Protein AF-A0A358D897-F1 (afdb_monomer)

Solvent-accessible surface area (backbone atoms only — not comparable to full-atom values): 4337 Å² total; per-residue (Å²): 128,83,85,65,68,48,78,44,79,50,56,65,86,43,45,65,60,53,45,50,51,53,41,51,64,75,35,70,54,90,95,51,81,74,55,63,71,60,43,54,68,33,72,93,53,19,66,81,48,64,76,56,70,46,96,88,65,80,54,70,42,70,25,42,91,86,67,90

Nearest PDB structures (foldseek):
  3dsb-assembly1_B  TM=6.269E-01  e=2.234E+00  Clostridioides difficile 630
  2q0y-assembly1_A-2  TM=5.541E-01  e=5.495E+00  Cupriavidus pinatubonensis JMP134
  3mgd-assembly2_B  TM=5.241E-01  e=8.325E+00  Clostridium acetobutylicum

Structure (mmCIF, N/CA/C/O backbone):
data_AF-A0A358D897-F1
#
_entry.id   AF-A0A358D897-F1
#
loop_
_atom_site.group_PDB
_atom_site.id
_atom_site.type_symbol
_atom_site.label_atom_id
_atom_site.label_alt_id
_atom_site.label_comp_id
_atom_site.label_asym_id
_atom_site.label_entity_id
_atom_site.label_seq_id
_atom_site.pdbx_PDB_ins_code
_atom_site.Cartn_x
_atom_site.Cartn_y
_atom_site.Cartn_z
_atom_site.occupancy
_atom_site.B_iso_or_equiv
_atom_site.auth_seq_id
_atom_site.auth_comp_id
_atom_site.auth_asym_id
_atom_site.auth_atom_id
_atom_site.pdbx_PDB_model_num
ATOM 1 N N . MET A 1 1 ? -5.618 27.723 -0.639 1.00 58.44 1 MET A N 1
ATOM 2 C CA . MET A 1 1 ? -5.437 27.118 0.699 1.00 58.44 1 MET A CA 1
ATOM 3 C C . MET A 1 1 ? -4.879 25.720 0.498 1.00 58.44 1 MET A C 1
ATOM 5 O O . MET A 1 1 ? -5.250 25.125 -0.508 1.00 58.44 1 MET A O 1
ATOM 9 N N . PRO A 1 2 ? -3.967 25.222 1.349 1.00 68.56 2 PRO A N 1
ATOM 10 C CA . PRO A 1 2 ? -3.524 23.834 1.249 1.00 68.56 2 PRO A CA 1
ATOM 11 C C . PRO A 1 2 ? -4.728 22.899 1.414 1.00 68.56 2 PRO A C 1
ATOM 13 O O . PRO A 1 2 ? -5.639 23.200 2.190 1.00 68.56 2 PRO A O 1
ATOM 16 N N . ALA A 1 3 ? -4.749 21.799 0.663 1.00 76.94 3 ALA A N 1
ATOM 17 C CA . ALA A 1 3 ? -5.767 20.770 0.835 1.00 76.94 3 ALA A CA 1
ATOM 18 C C . ALA A 1 3 ? -5.714 20.231 2.275 1.00 76.94 3 ALA A C 1
ATOM 20 O O . ALA A 1 3 ? -4.635 20.042 2.839 1.00 76.94 3 ALA A O 1
ATOM 21 N N . THR A 1 4 ? -6.884 20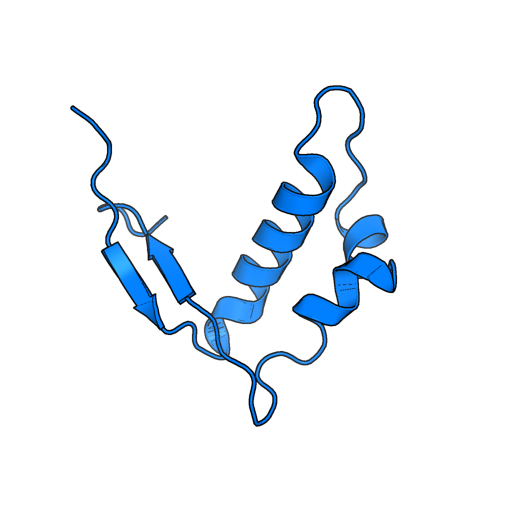.053 2.889 1.00 88.44 4 THR A N 1
ATOM 22 C CA . THR A 1 4 ? -7.001 19.480 4.235 1.00 88.44 4 THR A CA 1
ATOM 23 C C . THR A 1 4 ? -7.259 17.994 4.098 1.00 88.44 4 THR A C 1
ATOM 25 O O . THR A 1 4 ? -8.282 17.616 3.549 1.00 88.44 4 THR A O 1
ATOM 28 N N . PHE A 1 5 ? -6.357 17.168 4.615 1.00 92.94 5 PHE A N 1
ATOM 29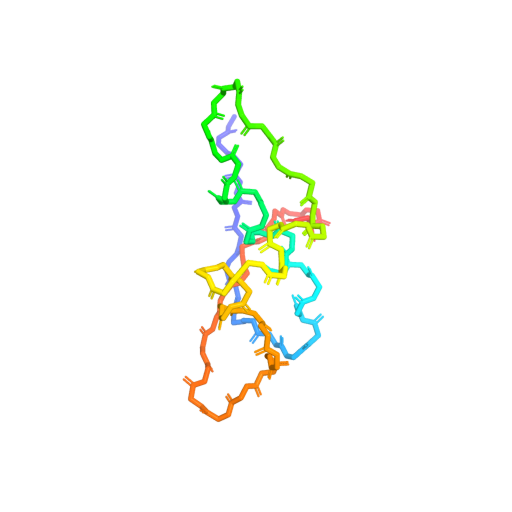 C CA . PHE A 1 5 ? -6.511 15.716 4.607 1.00 92.94 5 PHE A CA 1
ATOM 30 C C . PHE A 1 5 ? -6.813 15.202 6.013 1.00 92.94 5 PHE A C 1
ATOM 32 O O . PHE A 1 5 ? -6.304 15.737 7.004 1.00 92.94 5 PHE A O 1
ATOM 39 N N . SER A 1 6 ? -7.616 14.146 6.097 1.00 94.31 6 SER A N 1
ATOM 40 C CA . SER A 1 6 ? -7.829 13.368 7.317 1.00 94.31 6 SER A CA 1
ATOM 41 C C . SER A 1 6 ? -7.112 12.027 7.203 1.00 94.31 6 SER A C 1
ATOM 43 O O . SER A 1 6 ? -7.023 11.473 6.113 1.00 94.31 6 SER A O 1
ATOM 45 N N . ILE A 1 7 ? -6.575 11.508 8.308 1.00 95.94 7 ILE A N 1
ATOM 46 C CA . ILE A 1 7 ? -5.878 10.217 8.328 1.00 95.94 7 ILE A CA 1
ATOM 47 C C . ILE A 1 7 ? -6.681 9.241 9.180 1.00 95.94 7 ILE A C 1
ATOM 49 O O . ILE A 1 7 ? -7.046 9.559 10.314 1.00 95.94 7 ILE A O 1
ATOM 53 N N . ARG A 1 8 ? -6.901 8.032 8.660 1.00 96.44 8 ARG A N 1
ATOM 54 C CA . ARG A 1 8 ? -7.524 6.924 9.396 1.00 96.44 8 ARG A CA 1
ATOM 55 C C . 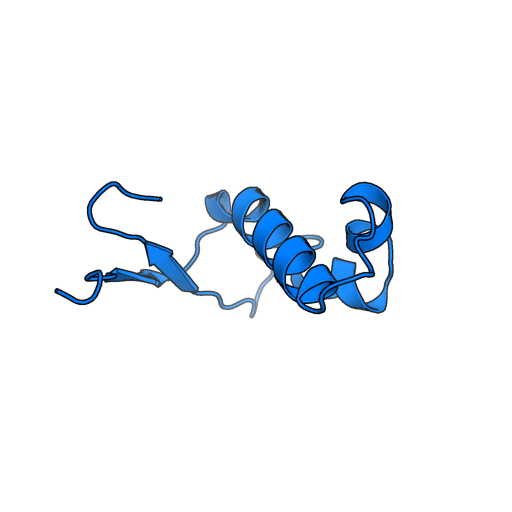ARG A 1 8 ? -6.710 5.634 9.273 1.00 96.44 8 ARG A C 1
ATOM 57 O O . ARG A 1 8 ? -6.008 5.462 8.274 1.00 96.44 8 ARG A O 1
ATOM 64 N N . PRO A 1 9 ? -6.819 4.700 10.236 1.00 97.69 9 PRO A N 1
ATOM 65 C CA . PRO A 1 9 ? -6.321 3.343 10.049 1.00 97.69 9 PRO A CA 1
ATOM 66 C C . PRO A 1 9 ? -6.917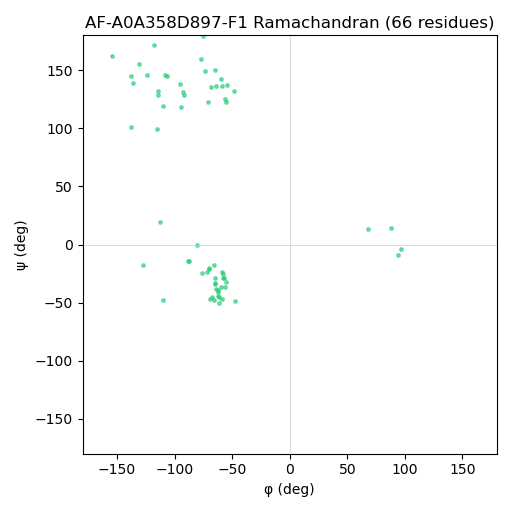 2.707 8.785 1.00 97.69 9 PRO A C 1
ATOM 68 O O . PRO A 1 9 ? -8.113 2.851 8.502 1.00 97.69 9 PRO A O 1
ATOM 71 N N . ALA A 1 10 ? -6.072 2.016 8.027 1.00 97.19 10 ALA A N 1
ATOM 72 C CA . ALA A 1 10 ? -6.498 1.192 6.909 1.00 97.19 10 ALA A CA 1
ATOM 73 C C . ALA A 1 10 ? -7.173 -0.081 7.429 1.00 97.19 10 ALA A C 1
ATOM 75 O O . ALA A 1 10 ? -6.847 -0.613 8.491 1.00 97.19 10 ALA A O 1
ATOM 76 N N . THR A 1 11 ? -8.118 -0.570 6.648 1.00 96.25 11 THR A N 1
ATOM 77 C CA . THR A 1 11 ? -8.910 -1.764 6.911 1.00 96.25 11 THR A CA 1
ATOM 78 C C . THR A 1 11 ? -8.656 -2.795 5.817 1.00 96.25 11 THR A C 1
ATOM 80 O O . THR A 1 11 ? -8.051 -2.499 4.783 1.00 96.25 11 THR A O 1
ATOM 83 N N . ALA A 1 12 ? -9.174 -4.012 5.989 1.00 95.75 12 ALA A N 1
ATOM 84 C CA . ALA A 1 12 ? -9.106 -5.033 4.944 1.00 95.75 12 ALA A CA 1
ATOM 85 C C . ALA A 1 12 ? -9.754 -4.577 3.617 1.00 95.75 12 ALA A C 1
ATOM 87 O O . ALA A 1 12 ? -9.312 -4.994 2.549 1.00 95.75 12 ALA A O 1
ATOM 88 N N . ALA A 1 13 ? -10.755 -3.687 3.669 1.00 95.81 13 ALA A N 1
ATOM 89 C CA . ALA A 1 13 ? -11.437 -3.166 2.484 1.00 95.81 13 ALA A CA 1
ATOM 90 C C . ALA A 1 13 ? -10.562 -2.220 1.639 1.00 95.81 13 ALA A C 1
ATOM 92 O O . ALA A 1 13 ? -10.813 -2.057 0.449 1.00 95.81 13 ALA A O 1
ATOM 93 N N . ASP A 1 14 ? -9.506 -1.645 2.220 1.00 96.81 14 ASP A N 1
ATOM 94 C CA . ASP A 1 14 ? -8.637 -0.679 1.539 1.00 96.81 14 ASP A CA 1
ATOM 95 C C . ASP A 1 14 ? -7.592 -1.342 0.622 1.00 96.81 14 ASP A C 1
ATOM 97 O O . ASP A 1 14 ? -6.815 -0.651 -0.031 1.00 96.81 14 ASP A O 1
ATOM 101 N N . GLY A 1 15 ? -7.557 -2.678 0.531 1.00 95.44 15 GLY A N 1
ATOM 102 C CA . GLY A 1 15 ? -6.510 -3.410 -0.193 1.00 95.44 15 GLY A CA 1
ATOM 103 C C . GLY A 1 15 ? -6.356 -3.015 -1.668 1.00 95.44 15 GLY A C 1
ATOM 104 O O . GLY A 1 15 ? -5.235 -2.947 -2.169 1.00 95.44 15 GLY A O 1
ATOM 105 N N . ALA A 1 16 ? -7.458 -2.707 -2.360 1.00 94.75 16 ALA A N 1
ATOM 106 C CA . ALA A 1 16 ? -7.403 -2.248 -3.749 1.00 94.75 16 ALA A CA 1
ATOM 107 C C . ALA A 1 16 ? -6.717 -0.877 -3.868 1.00 94.75 16 ALA A C 1
ATOM 109 O O . ALA A 1 16 ? -5.785 -0.732 -4.659 1.00 94.75 16 ALA A O 1
ATOM 110 N N . PHE A 1 17 ? -7.122 0.074 -3.020 1.00 95.62 17 PHE A N 1
ATOM 111 C CA . PHE A 1 17 ? -6.546 1.417 -2.952 1.00 95.62 17 PHE A CA 1
ATOM 112 C C . PHE A 1 17 ? -5.066 1.381 -2.554 1.00 95.62 17 PHE A C 1
ATOM 114 O O . PHE A 1 17 ? -4.229 2.013 -3.192 1.00 95.62 17 PHE A O 1
ATOM 121 N N . LEU A 1 18 ? -4.703 0.573 -1.554 1.00 96.69 18 LEU A N 1
ATOM 122 C CA . LEU A 1 18 ? -3.300 0.368 -1.181 1.00 96.69 18 LEU A CA 1
ATOM 123 C C . LEU A 1 18 ? -2.486 -0.199 -2.354 1.00 96.69 18 LEU A C 1
ATOM 125 O O . LEU A 1 18 ? -1.337 0.191 -2.556 1.00 96.69 18 LEU A O 1
ATOM 129 N N . GLY A 1 19 ? -3.087 -1.078 -3.161 1.00 96.62 19 GLY A N 1
ATOM 130 C CA . GLY A 1 19 ? -2.481 -1.580 -4.391 1.00 96.62 19 GLY A CA 1
ATOM 131 C C . GLY A 1 19 ? -2.233 -0.475 -5.417 1.00 96.62 19 GLY A C 1
ATOM 132 O O . GLY A 1 19 ? -1.167 -0.445 -6.028 1.00 96.62 19 GLY A O 1
ATOM 133 N N . ASP A 1 20 ? -3.172 0.457 -5.574 1.00 96.31 20 ASP A N 1
ATOM 134 C CA . ASP A 1 20 ? -3.007 1.641 -6.426 1.00 96.31 20 ASP A CA 1
ATOM 135 C C . ASP A 1 20 ? -1.848 2.512 -5.928 1.00 96.31 20 ASP A C 1
ATOM 137 O O . ASP A 1 20 ? -0.961 2.862 -6.703 1.00 96.31 20 ASP A O 1
ATOM 141 N N . MET A 1 21 ? -1.771 2.755 -4.619 1.00 96.38 21 MET A N 1
ATOM 142 C CA . MET A 1 21 ? -0.697 3.552 -4.019 1.00 96.38 21 MET A CA 1
ATOM 143 C C . MET A 1 21 ? 0.688 2.910 -4.163 1.00 96.38 21 MET A C 1
ATOM 145 O O . MET A 1 21 ? 1.675 3.622 -4.348 1.00 96.38 21 MET A O 1
ATOM 149 N N . VAL A 1 22 ? 0.793 1.576 -4.145 1.00 96.81 22 VAL A N 1
ATOM 150 C CA . VAL A 1 22 ? 2.056 0.882 -4.461 1.00 96.81 22 VAL A CA 1
ATOM 151 C C . VAL A 1 22 ? 2.477 1.138 -5.911 1.00 96.81 22 VAL A C 1
ATOM 153 O O . VAL A 1 22 ? 3.666 1.325 -6.177 1.00 96.81 22 VAL A O 1
ATOM 156 N N . VAL A 1 23 ? 1.526 1.174 -6.849 1.00 97.00 23 VAL A N 1
ATOM 157 C CA . VAL A 1 23 ? 1.801 1.482 -8.261 1.00 97.00 23 VAL A CA 1
ATOM 158 C C . VAL A 1 23 ? 2.243 2.929 -8.437 1.00 97.00 23 VAL A C 1
ATOM 160 O O . VAL A 1 23 ? 3.252 3.164 -9.105 1.00 97.00 23 VAL A O 1
ATOM 163 N N . GLU A 1 24 ? 1.553 3.873 -7.800 1.00 95.44 24 GLU A N 1
ATOM 164 C CA . GLU A 1 24 ? 1.940 5.288 -7.805 1.00 95.44 24 GLU A CA 1
ATOM 165 C C . GLU A 1 24 ? 3.349 5.476 -7.232 1.00 95.44 24 GLU A C 1
ATOM 167 O O . GLU A 1 24 ? 4.214 6.088 -7.861 1.00 95.44 24 GLU A O 1
ATOM 172 N N . ALA A 1 25 ? 3.640 4.844 -6.092 1.00 95.19 25 ALA A N 1
ATOM 173 C CA . ALA A 1 25 ? 4.962 4.890 -5.480 1.00 95.19 25 ALA A CA 1
ATOM 174 C C . ALA A 1 25 ? 6.050 4.276 -6.379 1.00 95.19 25 ALA A C 1
ATOM 176 O O . ALA A 1 25 ? 7.155 4.811 -6.465 1.00 95.19 25 ALA A O 1
ATOM 177 N N . ALA A 1 26 ? 5.765 3.175 -7.080 1.00 95.25 26 ALA A N 1
ATOM 178 C CA . ALA A 1 26 ? 6.720 2.544 -7.996 1.00 95.25 26 ALA A CA 1
ATOM 179 C C . ALA A 1 26 ? 6.995 3.374 -9.266 1.00 95.25 26 ALA A C 1
ATOM 181 O O . ALA A 1 26 ? 8.034 3.167 -9.911 1.00 95.25 26 ALA A O 1
ATOM 182 N N . ASN A 1 27 ? 6.085 4.291 -9.605 1.00 95.69 27 ASN A N 1
ATOM 183 C CA . ASN A 1 27 ? 6.108 5.145 -10.792 1.00 95.69 27 ASN A CA 1
ATOM 184 C C . ASN A 1 27 ? 6.323 6.637 -10.465 1.00 95.69 27 ASN A C 1
ATOM 186 O O . ASN A 1 27 ? 6.072 7.490 -11.311 1.00 95.69 27 ASN A O 1
ATOM 190 N N . TRP A 1 28 ? 6.842 6.962 -9.275 1.00 93.69 28 TRP A N 1
ATOM 191 C CA . TRP A 1 28 ? 7.043 8.347 -8.818 1.00 93.69 28 TRP A CA 1
ATOM 192 C C . TRP A 1 28 ? 7.938 9.202 -9.737 1.00 93.69 28 TRP A C 1
ATOM 194 O O . TRP A 1 28 ? 7.863 10.430 -9.712 1.00 93.69 28 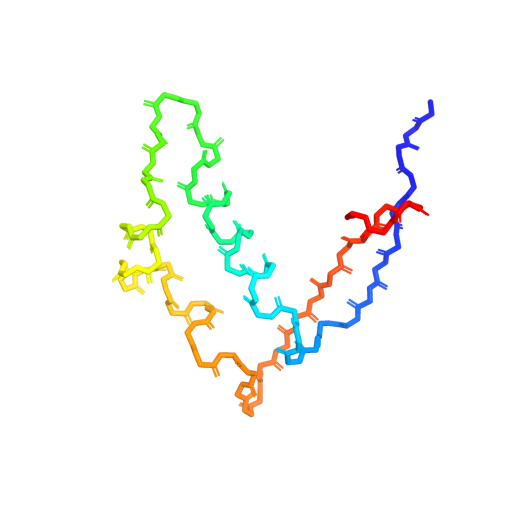TRP A O 1
ATOM 204 N N . SER A 1 29 ? 8.833 8.567 -10.505 1.00 92.00 29 SER A N 1
ATOM 205 C CA . SER A 1 29 ? 9.840 9.255 -11.313 1.00 92.00 29 SER A CA 1
ATOM 206 C C . SER A 1 29 ? 9.337 9.524 -12.738 1.00 92.00 29 SER A C 1
ATOM 208 O O . SER A 1 29 ? 8.902 8.594 -13.426 1.00 92.00 29 SER A O 1
ATOM 210 N N . PRO A 1 30 ? 9.439 10.772 -13.233 1.00 84.69 30 PRO A N 1
ATOM 211 C CA . PRO A 1 30 ? 9.011 11.107 -14.584 1.00 84.69 30 PRO A CA 1
ATOM 212 C C . PRO A 1 30 ? 9.848 10.366 -15.638 1.00 84.69 30 PRO A C 1
ATOM 214 O O . PRO A 1 30 ? 11.071 10.289 -15.551 1.00 84.69 30 PRO A O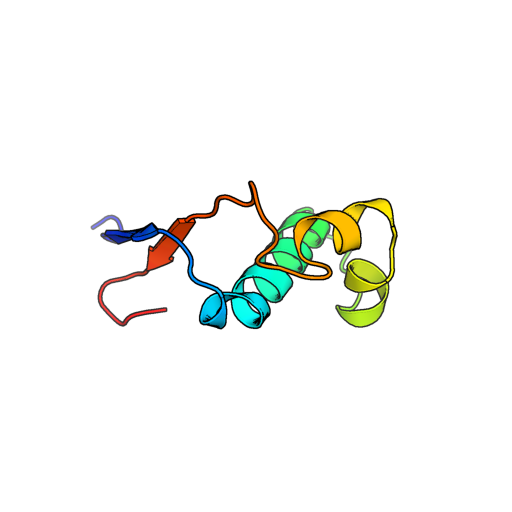 1
ATOM 217 N N . GLY A 1 31 ? 9.178 9.833 -16.665 1.00 84.19 31 GLY A N 1
ATOM 218 C CA . GLY A 1 31 ? 9.818 9.163 -17.807 1.00 84.19 31 GLY A CA 1
ATOM 219 C C . GLY A 1 31 ? 9.899 7.635 -17.721 1.00 84.19 31 GLY A C 1
ATOM 220 O O . GLY A 1 31 ? 10.306 7.000 -18.694 1.00 84.19 31 GLY A O 1
ATOM 221 N N . ARG A 1 32 ? 9.470 7.020 -16.612 1.00 82.88 32 ARG A N 1
ATOM 222 C CA . ARG A 1 32 ? 9.316 5.562 -16.508 1.00 82.88 32 ARG A CA 1
ATOM 223 C C . ARG A 1 32 ? 8.014 5.223 -15.785 1.00 82.88 32 ARG A C 1
ATOM 225 O O . ARG A 1 32 ? 7.962 5.259 -14.564 1.00 82.88 32 ARG A O 1
ATOM 232 N N . SER A 1 33 ? 6.990 4.849 -16.551 1.00 91.38 33 SER A N 1
ATOM 233 C CA . SER A 1 33 ? 5.745 4.295 -16.015 1.00 91.38 33 SER A CA 1
ATOM 234 C C . SER A 1 33 ? 5.659 2.818 -16.378 1.00 91.38 33 SER A C 1
ATOM 236 O O . SER A 1 33 ? 5.695 2.455 -17.555 1.00 91.38 33 SER A O 1
ATOM 238 N N . ARG A 1 34 ? 5.603 1.968 -15.355 1.00 94.94 34 ARG A N 1
ATOM 239 C CA . ARG A 1 34 ? 5.360 0.533 -15.482 1.00 94.94 34 ARG A CA 1
ATOM 240 C C . ARG A 1 34 ? 3.868 0.260 -15.279 1.00 94.94 34 ARG A C 1
ATOM 242 O O . ARG A 1 34 ? 3.267 0.845 -14.372 1.00 94.94 34 ARG A O 1
ATOM 249 N N . PRO A 1 35 ? 3.254 -0.620 -16.085 1.00 95.81 35 PRO A N 1
ATOM 250 C CA . PRO A 1 35 ? 1.842 -0.940 -15.952 1.00 95.81 35 PRO A CA 1
ATOM 251 C C . PRO A 1 35 ? 1.549 -1.626 -14.612 1.00 95.81 35 PRO A C 1
ATOM 253 O O . PRO A 1 35 ? 2.376 -2.366 -14.077 1.00 95.81 35 PRO A O 1
ATOM 256 N N . ARG A 1 36 ? 0.329 -1.432 -14.092 1.00 96.12 36 ARG A N 1
ATOM 257 C CA . ARG A 1 36 ? -0.126 -1.976 -12.797 1.00 96.12 36 ARG A CA 1
ATOM 258 C C . ARG A 1 36 ? 0.201 -3.457 -12.614 1.00 96.12 36 ARG A C 1
ATOM 260 O O . ARG A 1 36 ? 0.709 -3.839 -11.566 1.00 96.12 36 ARG A O 1
ATOM 267 N N . TYR A 1 37 ? -0.113 -4.290 -13.608 1.00 96.62 37 TYR A N 1
ATOM 268 C CA . TYR A 1 37 ? 0.092 -5.734 -13.491 1.00 96.62 37 TYR A CA 1
ATOM 269 C C . TYR A 1 37 ? 1.580 -6.089 -13.380 1.00 96.62 37 TYR A C 1
ATOM 271 O O . TYR A 1 37 ? 1.920 -7.039 -12.687 1.00 96.62 37 TYR A O 1
ATOM 279 N N . GLU A 1 38 ? 2.469 -5.342 -14.034 1.00 97.38 38 GLU A N 1
ATOM 280 C CA . GLU A 1 38 ? 3.911 -5.568 -13.940 1.00 97.38 38 GLU A CA 1
ATOM 281 C C . GLU A 1 38 ? 4.406 -5.194 -12.543 1.00 97.38 38 GLU A C 1
ATOM 283 O O . GLU A 1 38 ? 5.076 -5.995 -11.899 1.00 97.38 38 GLU A O 1
ATOM 288 N N . VAL A 1 39 ? 3.995 -4.027 -12.032 1.00 96.88 39 VAL A N 1
ATOM 289 C CA . VAL A 1 39 ? 4.373 -3.572 -10.688 1.00 96.88 39 VAL A CA 1
ATOM 290 C C . VAL A 1 39 ? 3.861 -4.528 -9.610 1.00 96.88 39 VAL A C 1
ATOM 292 O O . VAL A 1 39 ? 4.636 -4.953 -8.761 1.00 96.88 39 VAL A O 1
ATOM 295 N N . LEU A 1 40 ? 2.579 -4.899 -9.630 1.00 96.69 40 LEU A N 1
ATOM 296 C CA . LEU A 1 40 ? 1.994 -5.724 -8.568 1.00 96.69 40 LEU A CA 1
ATOM 297 C C . LEU A 1 40 ? 2.475 -7.182 -8.590 1.00 96.69 40 LEU A C 1
ATOM 299 O O . LEU A 1 40 ? 2.454 -7.831 -7.546 1.00 96.69 40 LEU A O 1
ATOM 303 N N . ASN A 1 41 ? 2.932 -7.690 -9.740 1.00 96.75 41 ASN A N 1
ATOM 304 C CA . ASN A 1 41 ? 3.536 -9.023 -9.832 1.00 96.75 41 ASN A CA 1
ATOM 305 C C . ASN A 1 41 ? 5.047 -9.024 -9.545 1.00 96.75 41 ASN A C 1
ATOM 307 O O . ASN A 1 41 ? 5.618 -10.092 -9.325 1.00 96.75 41 ASN A O 1
ATOM 311 N N . ALA A 1 42 ? 5.701 -7.859 -9.528 1.00 96.62 42 ALA A N 1
ATOM 312 C CA . ALA A 1 42 ? 7.111 -7.747 -9.185 1.00 96.62 42 ALA A CA 1
ATOM 313 C C . ALA A 1 42 ? 7.313 -8.000 -7.673 1.00 96.62 42 ALA A C 1
ATOM 315 O O . ALA A 1 42 ? 6.706 -7.295 -6.856 1.00 96.62 42 ALA A O 1
ATOM 316 N N . PRO 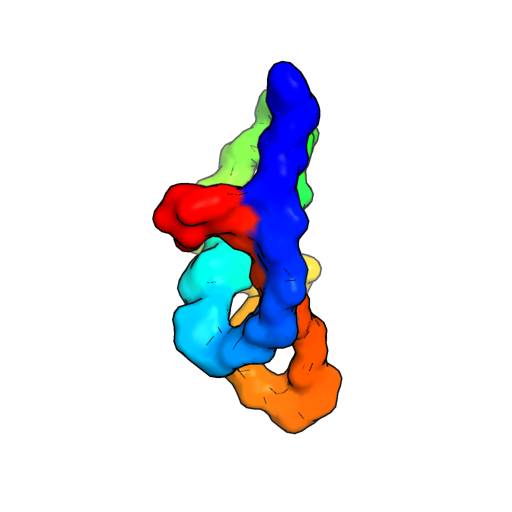A 1 43 ? 8.143 -8.980 -7.255 1.00 94.69 43 PRO A N 1
ATOM 317 C CA . PRO A 1 43 ? 8.313 -9.341 -5.842 1.00 94.69 43 PRO A CA 1
ATOM 318 C C . PRO A 1 43 ? 8.711 -8.173 -4.928 1.00 94.69 43 PRO A C 1
ATOM 320 O O . PRO A 1 43 ? 8.323 -8.133 -3.759 1.00 94.69 43 PRO A O 1
ATOM 323 N N . GLU A 1 44 ? 9.465 -7.207 -5.450 1.00 94.75 44 GLU A N 1
ATOM 324 C CA . GLU A 1 44 ? 9.912 -6.014 -4.734 1.00 94.75 44 GLU A CA 1
ATOM 325 C C . GLU A 1 44 ? 8.765 -5.081 -4.313 1.00 94.75 44 GLU A C 1
ATOM 327 O O . GLU A 1 44 ? 8.879 -4.413 -3.281 1.00 94.75 44 GLU A O 1
ATOM 332 N N . HIS A 1 45 ? 7.663 -5.064 -5.069 1.00 95.38 45 HIS A N 1
ATOM 333 C CA . HIS A 1 45 ? 6.526 -4.162 -4.876 1.00 95.38 45 HIS A CA 1
ATOM 334 C C . HIS A 1 45 ? 5.290 -4.916 -4.369 1.00 95.38 45 HIS A C 1
ATOM 336 O O . HIS A 1 45 ? 4.693 -4.526 -3.365 1.00 95.38 45 HIS A O 1
ATOM 342 N N . GLY A 1 46 ? 4.946 -6.046 -4.994 1.00 93.94 46 GLY A N 1
ATOM 343 C CA . GLY A 1 46 ? 3.763 -6.837 -4.650 1.00 93.94 46 GLY A CA 1
ATOM 344 C C . GLY A 1 46 ? 3.741 -7.307 -3.194 1.00 93.94 46 GLY A C 1
ATOM 345 O O . GLY A 1 46 ? 2.671 -7.411 -2.594 1.00 93.94 46 GLY A O 1
ATOM 346 N N . ARG A 1 47 ? 4.911 -7.513 -2.573 1.00 93.44 47 ARG A N 1
ATOM 347 C CA . ARG A 1 47 ? 5.028 -7.923 -1.161 1.00 93.44 47 ARG A CA 1
ATOM 348 C C . ARG A 1 47 ? 4.386 -6.958 -0.156 1.00 93.44 47 ARG A C 1
ATOM 350 O O . ARG A 1 47 ? 4.068 -7.401 0.939 1.00 93.44 47 ARG A O 1
ATOM 357 N N . TYR A 1 48 ? 4.212 -5.679 -0.502 1.00 92.62 48 TYR A N 1
ATOM 358 C CA . TYR A 1 48 ? 3.644 -4.677 0.409 1.00 92.62 48 TYR A CA 1
ATOM 359 C C . TYR A 1 48 ? 2.126 -4.784 0.569 1.00 92.62 48 TYR A C 1
ATOM 361 O O . TYR A 1 48 ? 1.594 -4.343 1.579 1.00 92.62 48 TYR A O 1
ATOM 369 N N . VAL A 1 49 ? 1.432 -5.351 -0.420 1.00 95.00 49 VAL A N 1
ATOM 370 C CA . VAL A 1 49 ? -0.041 -5.395 -0.446 1.00 95.00 49 VAL A CA 1
ATOM 371 C C . VAL A 1 49 ? -0.595 -6.803 -0.667 1.00 95.00 49 VAL A C 1
ATOM 373 O O . VAL A 1 49 ? -1.755 -7.080 -0.370 1.00 95.00 49 VAL A O 1
ATOM 376 N N . SER A 1 50 ? 0.227 -7.732 -1.161 1.00 94.75 50 SER A N 1
ATOM 377 C CA . SER A 1 50 ? -0.180 -9.119 -1.374 1.00 94.75 50 SER A CA 1
ATOM 378 C C . SER A 1 50 ? -0.693 -9.734 -0.074 1.00 94.75 50 SER A C 1
ATOM 380 O O . SER A 1 50 ? 0.007 -9.762 0.935 1.00 94.75 50 SER A O 1
ATOM 382 N N . GLY A 1 51 ? -1.913 -10.269 -0.090 1.00 93.75 51 GLY A N 1
ATOM 383 C CA . GLY A 1 51 ? -2.521 -10.919 1.072 1.00 93.75 51 GLY A CA 1
ATOM 384 C C . GLY A 1 51 ? -2.854 -9.986 2.239 1.00 93.75 51 GLY A C 1
ATOM 385 O O . GLY A 1 51 ? -3.119 -10.503 3.321 1.00 93.75 51 GLY A O 1
ATOM 386 N N . TRP A 1 52 ? -2.838 -8.663 2.042 1.00 96.25 52 TRP A N 1
ATOM 387 C CA . TRP A 1 52 ? -3.415 -7.710 2.993 1.00 96.25 52 TRP A CA 1
ATOM 388 C C . TRP A 1 52 ? -4.835 -8.167 3.384 1.00 96.25 52 TRP A C 1
ATOM 390 O O . TRP A 1 52 ? -5.624 -8.535 2.514 1.00 96.25 52 TRP A O 1
ATOM 400 N N . MET A 1 53 ? -5.231 -8.209 4.656 1.00 95.94 53 MET A N 1
ATOM 401 C CA . MET A 1 53 ? -4.624 -7.636 5.865 1.00 95.94 53 MET A CA 1
ATOM 402 C C . MET A 1 53 ? -4.183 -8.754 6.831 1.00 95.94 53 MET A C 1
ATOM 404 O O . MET A 1 53 ? -5.011 -9.335 7.539 1.00 95.94 53 MET A O 1
ATOM 408 N N . ARG A 1 54 ? -2.892 -9.103 6.833 1.00 94.62 54 ARG A N 1
ATOM 409 C CA . ARG A 1 54 ? -2.330 -10.220 7.615 1.00 94.62 54 ARG A CA 1
ATOM 410 C C . ARG A 1 54 ? -2.173 -9.842 9.094 1.00 94.62 54 ARG A C 1
ATOM 412 O O . ARG A 1 54 ? -2.086 -8.662 9.428 1.00 94.62 54 ARG A O 1
ATOM 419 N N . PRO A 1 55 ? -2.073 -10.819 10.013 1.00 95.19 55 P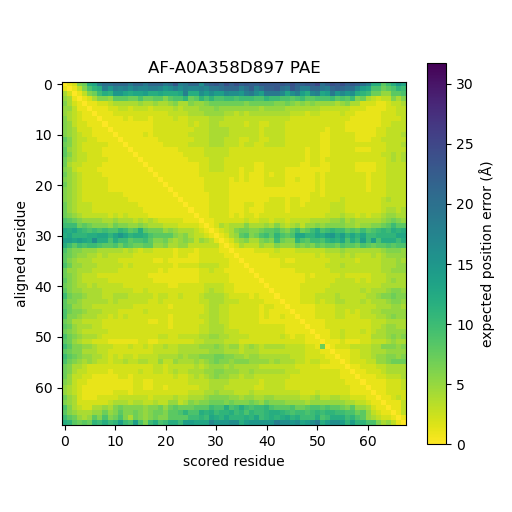RO A N 1
ATOM 420 C CA . PRO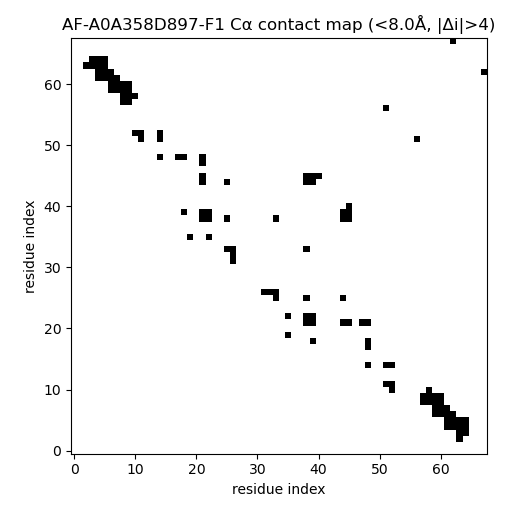 A 1 55 ? -1.720 -10.525 11.398 1.00 95.19 55 PRO A CA 1
ATOM 421 C C . PRO A 1 55 ? -0.393 -9.759 11.489 1.00 95.19 55 PRO A C 1
ATOM 423 O O . PRO A 1 55 ? 0.635 -10.240 11.018 1.00 95.19 55 PRO A O 1
ATOM 426 N N . GLY A 1 56 ? -0.427 -8.580 12.113 1.00 90.94 56 GLY A N 1
ATOM 427 C CA . GLY A 1 56 ? 0.730 -7.690 12.248 1.00 90.94 56 GLY A CA 1
ATOM 428 C C . GLY A 1 56 ? 0.844 -6.620 11.160 1.00 90.94 56 GLY A C 1
ATOM 429 O O . GLY A 1 56 ? 1.645 -5.700 11.318 1.00 90.94 56 GLY A O 1
ATOM 430 N N . ASP A 1 57 ? 0.025 -6.690 10.110 1.00 94.12 57 ASP A N 1
ATOM 431 C CA . ASP A 1 57 ? -0.072 -5.623 9.124 1.00 94.12 57 ASP A CA 1
ATOM 432 C C . ASP A 1 57 ? -0.717 -4.373 9.750 1.00 94.12 57 ASP A C 1
ATOM 434 O O . ASP A 1 57 ? -1.725 -4.448 10.457 1.00 94.12 57 ASP A O 1
ATOM 438 N N . ALA A 1 58 ? -0.137 -3.206 9.469 1.00 93.94 58 ALA A N 1
ATOM 439 C CA . ALA A 1 58 ? -0.665 -1.905 9.857 1.00 93.94 58 ALA A CA 1
ATOM 440 C C . ALA A 1 58 ? -0.541 -0.938 8.678 1.00 93.94 58 ALA A C 1
ATOM 442 O O . ALA A 1 58 ? 0.468 -0.924 7.974 1.00 93.94 58 ALA A O 1
ATOM 443 N N . GLY A 1 59 ? -1.567 -0.119 8.471 1.00 93.75 59 GLY A N 1
ATOM 444 C CA . GLY A 1 59 ? -1.637 0.816 7.356 1.00 93.75 59 GLY A CA 1
ATOM 445 C C . GLY A 1 59 ? -2.534 1.992 7.696 1.00 93.75 59 GLY A C 1
ATOM 446 O O . GLY A 1 59 ? -3.334 1.927 8.631 1.00 93.75 59 GLY A O 1
ATOM 447 N N . PHE A 1 60 ? -2.394 3.067 6.932 1.00 96.50 60 PHE A N 1
ATOM 448 C CA . PHE A 1 60 ? -3.182 4.281 7.086 1.00 96.50 60 PHE A CA 1
ATOM 449 C C . PHE A 1 60 ? -3.583 4.799 5.712 1.00 96.50 60 PHE A C 1
ATOM 451 O O . PHE A 1 60 ? -2.814 4.691 4.757 1.00 96.50 60 PHE A O 1
ATOM 458 N N . VAL A 1 61 ? -4.780 5.366 5.636 1.00 95.94 61 VAL A N 1
ATOM 459 C CA . VAL A 1 61 ? -5.289 6.056 4.452 1.00 95.94 61 VAL A CA 1
ATOM 460 C C . VAL A 1 61 ? -5.451 7.521 4.816 1.00 95.94 61 VAL A C 1
ATOM 462 O O . VAL A 1 61 ? -6.049 7.844 5.847 1.00 95.94 61 VAL A O 1
ATOM 465 N N . ALA A 1 62 ? -4.887 8.388 3.982 1.00 94.69 62 ALA A N 1
ATOM 466 C CA . ALA A 1 62 ? -5.207 9.802 3.985 1.00 94.69 62 ALA A CA 1
ATOM 467 C C . ALA A 1 62 ? -6.328 10.023 2.970 1.00 94.69 62 ALA A C 1
ATOM 469 O O . ALA A 1 62 ? -6.207 9.534 1.852 1.00 94.69 62 ALA A O 1
ATOM 470 N N . SER A 1 63 ? -7.383 10.726 3.366 1.00 93.06 63 SER A N 1
ATOM 471 C CA . SER A 1 63 ? -8.460 11.121 2.464 1.00 93.06 63 SER A CA 1
ATOM 472 C C . SER A 1 63 ? -8.646 12.626 2.485 1.00 93.06 63 SER A C 1
ATOM 474 O O . SER A 1 63 ? -8.475 13.274 3.530 1.00 93.06 63 SER A O 1
ATOM 476 N N . ASP A 1 64 ? -9.011 13.184 1.347 1.00 91.38 64 ASP A N 1
ATOM 477 C CA . ASP A 1 64 ? -9.440 14.571 1.259 1.00 91.38 64 ASP A CA 1
ATOM 478 C C . ASP A 1 64 ? -10.878 14.751 1.820 1.00 91.38 64 ASP A C 1
ATOM 480 O O . ASP A 1 64 ? -11.493 13.790 2.308 1.00 91.38 64 ASP A O 1
ATOM 484 N N . PRO A 1 65 ? -11.435 15.978 1.827 1.00 87.25 65 PRO A N 1
ATOM 485 C CA . PRO A 1 65 ? -12.800 16.224 2.297 1.00 87.25 65 PRO A CA 1
ATOM 486 C C . PRO A 1 65 ? -13.896 15.580 1.432 1.00 87.25 65 PRO A C 1
ATOM 488 O O . PRO A 1 65 ? -15.037 15.476 1.883 1.00 87.25 65 PRO A O 1
ATOM 491 N N . GLN A 1 66 ? -13.575 15.190 0.199 1.00 85.56 66 GLN A N 1
ATOM 492 C CA . GLN A 1 66 ? -14.449 14.511 -0.751 1.00 85.56 66 GLN A CA 1
ATOM 493 C C . GLN A 1 66 ? -14.396 12.984 -0.579 1.00 85.56 66 GLN A C 1
ATOM 495 O O . GLN A 1 66 ? -15.303 12.291 -1.043 1.00 85.56 66 GLN A O 1
ATOM 500 N N . GLY A 1 67 ? -13.401 12.476 0.153 1.00 74.50 67 GLY A N 1
ATOM 501 C CA . GLY A 1 67 ? -13.201 11.057 0.416 1.00 74.50 67 GLY A CA 1
ATOM 502 C C . GLY A 1 67 ? -12.363 10.341 -0.644 1.00 74.50 67 GLY A C 1
ATOM 503 O O . GLY A 1 67 ? -12.386 9.109 -0.649 1.00 74.50 67 GLY A O 1
ATOM 504 N N . GLU A 1 68 ? -11.661 11.086 -1.508 1.00 68.31 68 GLU A N 1
ATOM 505 C CA . GLU A 1 68 ? -10.605 10.547 -2.386 1.00 68.31 68 GLU A CA 1
ATOM 506 C C . GLU A 1 68 ? -9.288 10.338 -1.631 1.00 68.31 68 GLU A C 1
ATOM 508 O O . GLU A 1 68 ? -8.986 11.128 -0.699 1.00 68.31 68 GLU A O 1
#

pLDDT: mean 92.44, std 7.43, range [58.44, 97.69]

Radius of gyration: 13.43 Å; Cα contacts (8 Å, |Δi|>4): 60; chains: 1; bounding box: 24×38×30 Å

Mean predicted aligned error: 3.95 Å

Sequence (68 aa):
MPATFSIRPATAADGAFLGDMVVEAANWSPGRSRPRYEVLNAPEHGRYVSGWMRPGDAGFVASDPQGE

Foldseek 3Di:
DPFDKDKDKDDQVCLVVVLVVLQCVVQVDPPDHDDSVVQCPPPVRVVLRPPPPDVPDTDMDIATPVGD

Secondary structure (DSSP, 8-state):
-PPP-EEEE--GGGHHHHHHHHHHHHT-STT----HHHHHHSHHHHTTTTT-S-TT---EEEE-TT--